Protein AF-A0A561VLW2-F1 (afdb_monomer_lite)

Organism: Actinoplanes teichomyceticus (NCBI:txid1867)

Radius of gyration: 19.96 Å; chains: 1; bounding box: 35×53×80 Å

pLDDT: mean 72.83, std 23.29, range [29.58, 98.12]

Sequence (155 aa):
MCLGNMGRMSDIEPIEMRYAGCRFRSRLEARWAVFFDHFNIRWEYEPQGFTFSTGTRYLPDFWLPAQEVWVEVKGQLSLEGLATVCRAGVELPGTEEGILPRILLLGPVPPPGGAHVHGAFGGFAGHALWRMAFFTSAARRKLMSFGGGIPWDPS

Secondary structure (DSSP, 8-state):
-----------------EETTEE-SSHHHHHHHHHHHHTT---EES---EE-TTS-EE--SEEETTTTEEEEE-SS--HHHHHHHHHHHHHS---SSTTS-SEEEE-SPPPTTS--EEEEE--STT-----PEE---SSS------PPPPP----

Foldseek 3Di:
DDDDDPDDPPDPDPPQLDDPNDGAPDVQLSVVVVVCVVVVQDKDAQPDWDQAPVRDIDTFGMARVVLQATEHEDQDADPVNVVVVQSCQEGPDGDPDQPGFRYWYHHHDDDAQDWDWTFTFHGDPSDTDTDTDTDHHDDDDDDDDPDDDDDDDPD

Structure (mmCIF, N/CA/C/O backbone):
data_AF-A0A561VLW2-F1
#
_entry.id   AF-A0A561VLW2-F1
#
loop_
_atom_site.group_PDB
_atom_site.id
_atom_site.type_symbol
_atom_site.label_atom_id
_atom_site.label_alt_id
_atom_site.label_comp_id
_atom_site.label_asym_id
_atom_site.label_entity_id
_atom_site.label_seq_id
_atom_site.pdbx_PDB_ins_code
_atom_site.Cartn_x
_atom_site.Cartn_y
_atom_site.Cartn_z
_atom_site.occupancy
_atom_site.B_iso_or_equiv
_atom_site.auth_seq_id
_atom_site.auth_comp_id
_atom_site.auth_asym_id
_atom_site.auth_atom_id
_atom_site.pdbx_PDB_model_num
ATOM 1 N N . MET A 1 1 ? 15.720 34.343 -48.616 1.00 40.16 1 MET A N 1
ATOM 2 C CA . MET A 1 1 ? 16.252 33.152 -47.922 1.00 40.16 1 MET A CA 1
ATOM 3 C C . MET A 1 1 ? 16.180 33.404 -46.427 1.00 40.16 1 MET A C 1
ATOM 5 O O . MET A 1 1 ? 16.974 34.197 -45.961 1.00 40.16 1 MET A O 1
ATOM 9 N N . CYS A 1 2 ? 15.230 32.779 -45.726 1.00 33.12 2 CYS A N 1
ATOM 10 C CA . CYS A 1 2 ? 15.236 32.563 -44.272 1.00 33.12 2 CYS A CA 1
ATOM 11 C C . CYS A 1 2 ? 14.413 31.287 -44.022 1.00 33.12 2 CYS A C 1
ATOM 13 O O . CYS A 1 2 ? 13.189 31.336 -43.958 1.00 33.12 2 CYS A O 1
ATOM 15 N N . LEU A 1 3 ? 15.085 30.137 -43.980 1.00 39.53 3 LEU A N 1
ATOM 16 C CA . LEU A 1 3 ? 14.555 28.869 -43.470 1.00 39.53 3 LEU A CA 1
ATOM 17 C C . LEU A 1 3 ? 15.162 28.669 -42.082 1.00 39.53 3 LEU A C 1
ATOM 19 O O . LEU A 1 3 ? 16.371 28.832 -41.934 1.00 39.53 3 LEU A O 1
ATOM 23 N N . GLY A 1 4 ? 14.353 28.318 -41.081 1.00 36.72 4 GLY A N 1
ATOM 24 C CA . GLY A 1 4 ? 14.889 28.121 -39.733 1.00 36.72 4 GLY A CA 1
ATOM 25 C C . GLY A 1 4 ? 13.899 27.720 -38.647 1.00 36.72 4 GLY A C 1
ATOM 26 O O . GLY A 1 4 ? 13.971 28.261 -37.559 1.00 36.72 4 GLY A O 1
ATOM 27 N N . ASN A 1 5 ? 12.985 26.802 -38.963 1.00 43.03 5 ASN A N 1
ATOM 28 C CA . ASN A 1 5 ? 12.445 25.775 -38.064 1.00 43.03 5 ASN A CA 1
ATOM 29 C C . ASN A 1 5 ? 12.159 26.170 -36.593 1.00 43.03 5 ASN A C 1
ATOM 31 O O . ASN A 1 5 ? 12.968 25.928 -35.697 1.00 43.03 5 ASN A O 1
ATOM 35 N N . MET A 1 6 ? 10.944 26.660 -36.330 1.00 47.00 6 MET A N 1
ATOM 36 C CA . MET A 1 6 ? 10.348 26.639 -34.992 1.00 47.00 6 MET A CA 1
ATOM 37 C C . MET A 1 6 ? 9.963 25.182 -34.686 1.00 47.00 6 MET A C 1
ATOM 39 O O . MET A 1 6 ? 8.858 24.733 -34.994 1.00 47.00 6 MET A O 1
ATOM 43 N N . GLY A 1 7 ? 10.927 24.403 -34.192 1.00 41.22 7 GLY A N 1
ATOM 44 C CA . GLY A 1 7 ? 10.715 23.011 -33.812 1.00 41.22 7 GLY A CA 1
ATOM 45 C C . GLY A 1 7 ? 9.563 22.907 -32.816 1.00 41.22 7 GLY A C 1
ATOM 46 O O . GLY A 1 7 ? 9.594 23.545 -31.766 1.00 41.22 7 GLY A O 1
ATOM 47 N N . ARG A 1 8 ? 8.542 22.123 -33.187 1.00 48.44 8 ARG A N 1
ATOM 48 C CA . ARG A 1 8 ? 7.411 21.719 -32.342 1.00 48.44 8 ARG A CA 1
ATOM 49 C C . ARG A 1 8 ? 7.894 21.443 -30.916 1.00 48.44 8 ARG A C 1
ATOM 51 O O . ARG A 1 8 ? 8.649 20.497 -30.703 1.00 48.44 8 ARG A O 1
ATOM 58 N N . MET A 1 9 ? 7.384 22.206 -29.951 1.00 43.06 9 MET A N 1
ATOM 59 C CA . MET A 1 9 ? 7.137 21.671 -28.614 1.00 43.06 9 MET A CA 1
ATOM 60 C C . MET A 1 9 ? 6.262 20.440 -28.824 1.00 43.06 9 MET A C 1
ATOM 62 O O . MET A 1 9 ? 5.092 20.557 -29.170 1.00 43.06 9 MET A O 1
ATOM 66 N N . SER A 1 10 ? 6.872 19.261 -28.762 1.00 44.75 10 SER A N 1
ATOM 67 C CA . SER A 1 10 ? 6.144 18.006 -28.728 1.00 44.75 10 SER A CA 1
ATOM 68 C C . SER A 1 10 ? 5.291 18.045 -27.472 1.00 44.75 10 SER A C 1
ATOM 70 O O . SER A 1 10 ? 5.831 17.960 -26.365 1.00 44.75 10 SER A O 1
ATOM 72 N N . ASP A 1 11 ? 3.988 18.234 -27.664 1.00 44.62 11 ASP A N 1
ATOM 73 C CA . ASP A 1 11 ? 2.975 17.975 -26.657 1.00 44.62 11 ASP A CA 1
ATOM 74 C C . ASP A 1 11 ? 3.328 16.641 -25.997 1.00 44.62 11 ASP A C 1
ATOM 76 O O . ASP A 1 11 ? 3.405 15.599 -26.655 1.00 44.62 11 ASP A O 1
ATOM 80 N N . ILE A 1 12 ? 3.663 16.689 -24.706 1.00 46.59 12 ILE A N 1
ATOM 81 C CA . ILE A 1 12 ? 3.852 15.486 -23.906 1.00 46.59 12 ILE A CA 1
ATOM 82 C C . ILE A 1 12 ? 2.453 14.904 -23.764 1.00 46.59 12 ILE A C 1
ATOM 84 O O . ILE A 1 12 ? 1.725 15.233 -22.829 1.00 46.59 12 ILE A O 1
ATOM 88 N N . GLU A 1 13 ? 2.067 14.078 -24.733 1.00 37.84 13 GLU A N 1
ATOM 89 C CA . GLU A 1 13 ? 0.898 13.219 -24.639 1.00 37.84 13 GLU A CA 1
ATOM 90 C C . GLU A 1 13 ? 0.988 12.500 -23.283 1.00 37.84 13 GLU A C 1
ATOM 92 O O . GLU A 1 13 ? 1.999 11.834 -23.000 1.00 37.84 13 GLU A O 1
ATOM 97 N N . PRO A 1 14 ? 0.002 12.672 -22.384 1.00 41.50 14 PRO A N 1
ATOM 98 C CA . PRO A 1 14 ? -0.035 11.926 -21.144 1.00 41.50 14 PRO A CA 1
ATOM 99 C C . PRO A 1 14 ? -0.031 10.445 -21.509 1.00 41.50 14 PRO A C 1
ATOM 101 O O . PRO A 1 14 ? -1.018 9.940 -22.031 1.00 41.50 14 PRO A O 1
ATOM 104 N N . ILE A 1 15 ? 1.098 9.764 -21.283 1.00 57.81 15 ILE A N 1
ATOM 105 C CA . ILE A 1 15 ? 1.203 8.318 -21.508 1.00 57.81 15 ILE A CA 1
ATOM 106 C C . ILE A 1 15 ? 0.018 7.676 -20.789 1.00 57.81 15 ILE A C 1
ATOM 108 O O . ILE A 1 15 ? -0.057 7.759 -19.560 1.00 57.81 15 ILE A O 1
ATOM 112 N N . GLU A 1 16 ? -0.913 7.087 -21.541 1.00 54.34 16 GLU A N 1
ATOM 113 C CA . GLU A 1 16 ? -2.035 6.366 -20.956 1.00 54.34 16 GLU A CA 1
ATOM 114 C C . GLU A 1 16 ? -1.482 5.289 -20.013 1.00 54.34 16 GLU A C 1
ATOM 116 O O . GLU A 1 16 ? -0.747 4.391 -20.421 1.00 54.34 16 GLU A O 1
ATOM 121 N N . MET A 1 17 ? -1.818 5.382 -18.725 1.00 77.00 17 MET A N 1
ATOM 122 C CA . MET A 1 17 ? -1.338 4.457 -17.693 1.00 77.00 17 MET A CA 1
ATOM 123 C C . MET A 1 17 ? -2.270 3.248 -17.613 1.00 77.00 17 MET A C 1
ATOM 125 O O . MET A 1 17 ? -2.899 3.006 -16.586 1.00 77.00 17 MET A O 1
ATOM 129 N N . ARG A 1 18 ? -2.428 2.535 -18.733 1.00 90.06 18 ARG A N 1
ATOM 130 C CA . ARG A 1 18 ? -3.271 1.338 -18.823 1.00 90.06 18 ARG A CA 1
ATOM 131 C C . ARG A 1 18 ? -2.424 0.075 -18.731 1.00 90.06 18 ARG A C 1
ATOM 133 O O . ARG A 1 18 ? -1.453 -0.066 -19.467 1.00 90.06 18 ARG A O 1
ATOM 140 N N . TYR A 1 19 ? -2.809 -0.853 -17.862 1.00 93.44 19 TYR A N 1
ATOM 141 C CA . TYR A 1 19 ? -2.209 -2.188 -17.780 1.00 93.44 19 TYR A CA 1
ATOM 142 C C . TYR A 1 19 ? -3.210 -3.178 -17.175 1.00 93.44 19 TYR A C 1
ATOM 144 O O . TYR A 1 19 ? -3.984 -2.798 -16.303 1.00 93.44 19 TYR A O 1
ATOM 152 N N . ALA A 1 20 ? -3.241 -4.416 -17.682 1.00 91.69 20 ALA A N 1
ATOM 153 C CA . ALA A 1 20 ? -4.174 -5.470 -17.255 1.00 91.69 20 ALA A CA 1
ATOM 154 C C . ALA A 1 20 ? -5.660 -5.029 -17.186 1.00 91.69 20 ALA A C 1
ATOM 156 O O . ALA A 1 20 ? -6.420 -5.466 -16.332 1.00 91.69 20 ALA A O 1
ATOM 157 N N . GLY A 1 21 ? -6.082 -4.132 -18.087 1.00 92.88 21 GLY A N 1
ATOM 158 C CA . GLY A 1 21 ? -7.444 -3.580 -18.109 1.00 92.88 21 GLY A CA 1
ATOM 159 C C . GLY A 1 21 ? -7.712 -2.454 -17.099 1.00 92.88 21 GLY A C 1
ATOM 160 O O . GLY A 1 21 ? -8.744 -1.794 -17.196 1.00 92.88 21 GLY A O 1
ATOM 161 N N . CYS A 1 22 ? -6.779 -2.163 -16.191 1.00 94.25 22 CYS A N 1
ATOM 162 C CA . CYS A 1 22 ? -6.867 -1.068 -15.226 1.00 94.25 22 CYS A CA 1
ATOM 163 C C . CYS A 1 22 ? -6.322 0.242 -15.810 1.00 94.25 22 CYS A C 1
ATOM 165 O O . CYS A 1 22 ? -5.406 0.237 -16.636 1.00 94.25 22 CYS A O 1
ATOM 167 N N . ARG A 1 23 ? -6.861 1.379 -15.352 1.00 95.25 23 ARG A N 1
ATOM 168 C CA . ARG A 1 23 ? -6.318 2.725 -15.594 1.00 95.25 23 ARG A CA 1
ATOM 169 C C . ARG A 1 23 ? -5.745 3.252 -14.281 1.00 95.25 23 ARG A C 1
ATOM 171 O O . ARG A 1 23 ? -6.512 3.607 -13.395 1.00 95.25 23 ARG A O 1
ATOM 178 N N . PHE A 1 24 ? -4.423 3.318 -14.189 1.00 94.81 24 PHE A N 1
ATOM 179 C CA . PHE A 1 24 ? -3.713 3.728 -12.979 1.00 94.81 24 PHE A CA 1
ATOM 180 C C . PHE A 1 24 ? -3.683 5.250 -12.809 1.00 94.81 24 PHE A C 1
ATOM 182 O O . PHE A 1 24 ? -3.712 5.993 -13.796 1.00 94.81 24 PHE A O 1
ATOM 189 N N . ARG A 1 25 ? -3.585 5.717 -11.559 1.00 93.19 25 ARG A N 1
ATOM 190 C CA . ARG A 1 25 ? -3.465 7.141 -11.205 1.00 93.19 25 ARG A CA 1
ATOM 191 C C . ARG A 1 25 ? -2.033 7.640 -11.322 1.00 93.19 25 ARG A C 1
ATOM 193 O O . ARG A 1 25 ? -1.816 8.836 -11.520 1.00 93.19 25 ARG A O 1
ATOM 200 N N . SER A 1 26 ? -1.057 6.735 -11.269 1.00 92.50 26 SER A N 1
ATOM 201 C CA . SER A 1 26 ? 0.350 7.067 -11.464 1.00 92.50 26 SER A CA 1
ATOM 202 C C . SER A 1 26 ? 1.136 5.996 -12.224 1.00 92.50 26 SER A C 1
ATOM 204 O O . SER A 1 26 ? 0.812 4.808 -12.238 1.00 92.50 26 SER A O 1
ATOM 206 N N . ARG A 1 27 ? 2.250 6.419 -12.843 1.00 91.69 27 ARG A N 1
ATOM 207 C CA . ARG A 1 27 ? 3.186 5.502 -13.516 1.00 91.69 27 ARG A CA 1
ATOM 208 C C . ARG A 1 27 ? 3.822 4.539 -12.519 1.00 91.69 27 ARG A C 1
ATOM 210 O O . ARG A 1 27 ? 4.220 3.444 -12.899 1.00 91.69 27 ARG A O 1
ATOM 217 N N . LEU A 1 28 ? 3.969 4.964 -11.263 1.00 93.00 28 LEU A N 1
ATOM 218 C CA . LEU A 1 28 ? 4.573 4.143 -10.227 1.00 93.00 28 LEU A CA 1
ATOM 219 C C . LEU A 1 28 ? 3.643 2.992 -9.825 1.00 93.00 28 LEU A C 1
ATOM 221 O O . LEU A 1 28 ? 4.118 1.864 -9.755 1.00 93.00 28 LEU A O 1
ATOM 225 N N . GLU A 1 29 ? 2.340 3.244 -9.664 1.00 95.50 29 GLU A N 1
ATOM 226 C CA . GLU A 1 2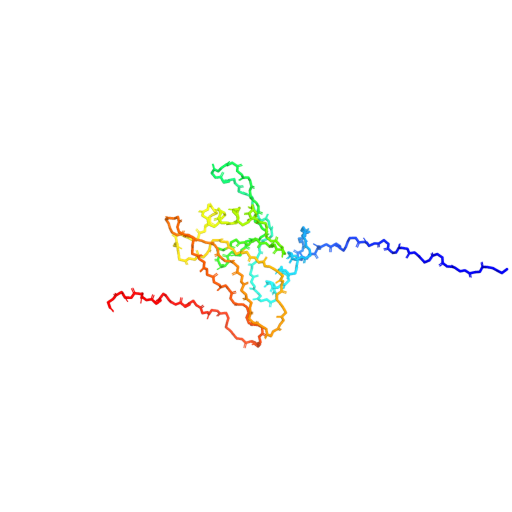9 ? 1.337 2.184 -9.468 1.00 95.50 29 GLU A CA 1
ATOM 227 C C . GLU A 1 29 ? 1.346 1.188 -10.632 1.00 95.50 29 GLU A C 1
ATOM 229 O O . GLU A 1 29 ? 1.481 -0.013 -10.412 1.00 95.50 29 GLU A O 1
ATOM 234 N N . ALA A 1 30 ? 1.310 1.676 -11.878 1.00 94.62 30 ALA A N 1
ATOM 235 C CA . ALA A 1 30 ? 1.349 0.804 -13.054 1.00 94.62 30 ALA A CA 1
ATOM 236 C C . ALA A 1 30 ? 2.609 -0.086 -13.080 1.00 94.62 30 ALA A C 1
ATOM 238 O O . ALA A 1 30 ? 2.543 -1.264 -13.425 1.00 94.62 30 ALA A O 1
ATOM 239 N N . ARG A 1 31 ? 3.771 0.447 -12.674 1.00 93.38 31 ARG A N 1
ATOM 240 C CA . ARG A 1 31 ? 5.009 -0.343 -12.567 1.00 93.38 31 ARG A CA 1
ATOM 241 C C . ARG A 1 31 ? 4.946 -1.395 -11.459 1.00 93.38 31 ARG A C 1
ATOM 243 O O . ARG A 1 31 ? 5.542 -2.455 -11.630 1.00 93.38 31 ARG A O 1
ATOM 250 N N . TRP A 1 32 ? 4.254 -1.124 -10.355 1.00 94.94 32 TRP A N 1
ATOM 251 C CA . TRP A 1 32 ? 4.031 -2.118 -9.304 1.00 94.94 32 TRP A CA 1
ATOM 252 C C . TRP A 1 32 ? 3.089 -3.232 -9.758 1.00 94.94 32 TRP A C 1
ATOM 254 O O . TRP A 1 32 ? 3.399 -4.392 -9.513 1.00 94.94 32 TRP A O 1
ATOM 264 N N . ALA A 1 33 ? 2.032 -2.919 -10.511 1.00 94.94 33 ALA A N 1
ATOM 265 C CA . ALA A 1 33 ? 1.179 -3.936 -11.129 1.00 94.94 33 ALA A CA 1
ATOM 266 C C . ALA A 1 33 ? 1.985 -4.880 -12.045 1.00 94.94 33 ALA A C 1
ATOM 268 O O . ALA A 1 33 ? 1.920 -6.099 -11.902 1.00 94.94 33 ALA A O 1
ATOM 269 N N . VAL A 1 34 ? 2.842 -4.318 -12.910 1.00 92.94 34 VAL A N 1
ATOM 270 C CA . VAL A 1 34 ? 3.767 -5.100 -13.755 1.00 92.94 34 VAL A CA 1
ATOM 271 C C . VAL A 1 34 ? 4.729 -5.945 -12.913 1.00 92.94 34 VAL A C 1
ATOM 273 O O . VAL A 1 34 ? 5.034 -7.083 -13.268 1.00 92.94 34 VAL A O 1
ATOM 276 N N . PHE A 1 35 ? 5.229 -5.400 -11.801 1.00 90.31 35 PHE A N 1
ATOM 277 C CA . PHE A 1 35 ? 6.103 -6.131 -10.886 1.00 90.31 35 PHE A CA 1
ATOM 278 C C . PHE A 1 35 ? 5.377 -7.324 -10.252 1.00 90.31 35 PHE A C 1
ATOM 280 O O . PHE A 1 35 ? 5.919 -8.429 -10.248 1.00 90.31 35 PHE A O 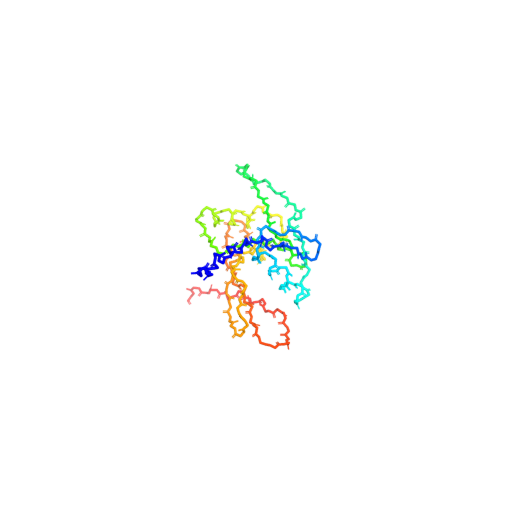1
ATOM 287 N N . PHE A 1 36 ? 4.155 -7.131 -9.752 1.00 91.50 36 PHE A N 1
ATOM 288 C CA . PHE A 1 36 ? 3.358 -8.208 -9.170 1.00 91.50 36 PHE A CA 1
ATOM 289 C C . PHE A 1 36 ? 3.096 -9.323 -10.185 1.00 91.50 36 PHE A C 1
ATOM 291 O O . PHE A 1 36 ? 3.376 -10.485 -9.881 1.00 91.50 36 PHE A O 1
ATOM 298 N N . ASP A 1 37 ? 2.693 -8.978 -11.411 1.00 91.56 37 ASP A N 1
ATOM 299 C CA . ASP A 1 37 ? 2.478 -9.951 -12.488 1.00 91.56 37 ASP A CA 1
ATOM 300 C C . ASP A 1 37 ? 3.759 -10.712 -12.849 1.00 91.56 37 ASP A C 1
ATOM 302 O O . ASP A 1 37 ? 3.737 -11.937 -12.984 1.00 91.56 37 ASP A O 1
ATOM 306 N N . HIS A 1 38 ? 4.906 -10.029 -12.923 1.00 86.62 38 HIS A N 1
ATOM 307 C CA . HIS A 1 38 ? 6.193 -10.677 -13.195 1.00 86.62 38 HIS A CA 1
ATOM 308 C C . HIS A 1 38 ? 6.544 -11.762 -12.162 1.00 86.62 38 HIS A C 1
ATOM 310 O O . HIS A 1 38 ? 7.141 -12.785 -12.507 1.00 86.62 38 HIS A O 1
ATOM 316 N N . PHE A 1 39 ? 6.156 -11.558 -10.901 1.00 85.00 39 PHE A N 1
ATOM 317 C CA . PHE A 1 39 ? 6.370 -12.509 -9.809 1.00 85.00 39 PHE A CA 1
ATOM 318 C C . PHE A 1 39 ? 5.163 -13.418 -9.526 1.00 85.00 39 PHE A C 1
ATOM 320 O O . PHE A 1 39 ? 5.203 -14.184 -8.563 1.00 85.00 39 PHE A O 1
ATOM 327 N N . ASN A 1 40 ? 4.127 -13.399 -10.374 1.00 87.62 40 ASN A N 1
ATOM 328 C CA . ASN A 1 40 ? 2.874 -14.145 -10.193 1.00 87.62 40 ASN A CA 1
ATOM 329 C C . ASN A 1 40 ? 2.188 -13.871 -8.841 1.00 87.62 40 ASN A C 1
ATOM 331 O O . ASN A 1 40 ? 1.591 -14.762 -8.231 1.00 87.62 40 ASN A O 1
ATOM 335 N N . ILE A 1 41 ? 2.289 -12.639 -8.349 1.00 89.50 41 ILE A N 1
ATOM 336 C CA . ILE A 1 41 ? 1.560 -12.176 -7.172 1.00 89.50 41 ILE A CA 1
ATOM 337 C C . ILE A 1 41 ? 0.190 -11.711 -7.658 1.00 89.50 41 ILE A C 1
ATOM 339 O O . ILE A 1 41 ? 0.108 -10.818 -8.491 1.00 89.50 41 ILE A O 1
ATOM 343 N N . ARG A 1 42 ? -0.889 -12.314 -7.148 1.00 93.56 42 ARG A N 1
ATOM 344 C CA . ARG A 1 42 ? -2.254 -11.861 -7.452 1.00 93.56 42 ARG A CA 1
ATOM 345 C C . ARG A 1 42 ? -2.498 -10.498 -6.808 1.00 93.56 42 ARG A C 1
ATOM 347 O O . ARG A 1 42 ? -2.159 -10.322 -5.640 1.00 93.56 42 ARG A O 1
ATOM 354 N N . TRP A 1 43 ? -3.104 -9.580 -7.555 1.00 97.12 43 TRP A N 1
ATOM 355 C CA . TRP A 1 43 ? -3.421 -8.230 -7.099 1.00 97.12 43 TRP A CA 1
ATOM 356 C C . TRP A 1 43 ? -4.767 -7.752 -7.651 1.00 97.12 43 TRP A C 1
ATOM 358 O O . TRP A 1 43 ? -5.206 -8.186 -8.715 1.00 97.12 43 TRP A O 1
ATOM 368 N N . GLU A 1 44 ? -5.395 -6.830 -6.928 1.00 98.12 44 GLU A N 1
ATOM 369 C CA . GLU A 1 44 ? -6.575 -6.073 -7.353 1.00 98.12 44 GLU A CA 1
ATOM 370 C C . GLU A 1 44 ? -6.284 -4.579 -7.179 1.00 98.12 44 GLU A C 1
ATOM 372 O O . GLU A 1 44 ? -5.713 -4.188 -6.161 1.00 98.12 44 GLU A O 1
ATOM 377 N N . TYR A 1 45 ? -6.640 -3.747 -8.163 1.00 98.00 45 TYR A N 1
ATOM 378 C CA . TYR A 1 45 ? -6.408 -2.297 -8.128 1.00 98.00 45 TYR A CA 1
ATOM 379 C C . TYR A 1 45 ? -7.650 -1.554 -7.630 1.00 98.00 45 TYR A C 1
ATOM 381 O O . TYR A 1 45 ? -8.730 -1.751 -8.184 1.00 98.00 45 TYR A O 1
ATOM 389 N N . GLU A 1 46 ? -7.482 -0.713 -6.605 1.00 96.88 46 GLU A N 1
ATOM 390 C CA . GLU A 1 46 ? -8.544 0.074 -5.954 1.00 96.88 46 GLU A CA 1
ATOM 391 C C . GLU A 1 46 ? -9.858 -0.706 -5.704 1.00 96.88 46 GLU A C 1
ATOM 393 O O . GLU A 1 46 ? -10.937 -0.218 -6.054 1.00 96.88 46 GLU A O 1
ATOM 398 N N . PRO A 1 47 ? -9.827 -1.918 -5.113 1.00 95.75 47 PRO A N 1
ATOM 399 C CA . PRO A 1 47 ? -11.008 -2.785 -5.092 1.00 95.75 47 PRO A CA 1
ATOM 400 C C . PRO A 1 47 ? -12.151 -2.224 -4.237 1.00 95.75 47 PRO A C 1
ATOM 402 O O . PRO A 1 47 ? -13.319 -2.451 -4.548 1.00 95.75 47 PRO A O 1
ATOM 405 N N . GLN A 1 48 ? -11.838 -1.487 -3.163 1.00 96.00 48 GLN A N 1
ATOM 406 C CA . GLN A 1 48 ? -12.834 -0.817 -2.328 1.00 96.00 48 GLN A CA 1
ATOM 407 C C . GLN A 1 48 ? -12.232 0.293 -1.461 1.00 96.00 48 GLN A C 1
ATOM 409 O O . GLN A 1 48 ? -11.069 0.233 -1.062 1.00 96.00 48 GLN A O 1
ATOM 414 N N . GLY A 1 49 ? -13.062 1.284 -1.129 1.00 95.88 49 GLY A N 1
ATOM 415 C CA . GLY A 1 49 ? -12.734 2.349 -0.184 1.00 95.88 49 GLY A CA 1
ATOM 416 C C . GLY A 1 49 ? -13.278 2.083 1.219 1.00 95.88 49 GLY A C 1
ATOM 417 O O . GLY A 1 49 ? -14.282 1.399 1.403 1.00 95.88 49 GLY A O 1
ATOM 418 N N . PHE A 1 50 ? -12.638 2.694 2.207 1.00 95.94 50 PHE A N 1
ATOM 419 C CA . PHE A 1 50 ? -12.940 2.580 3.627 1.00 95.94 50 PHE A CA 1
ATOM 420 C C . PHE A 1 50 ? -13.194 3.953 4.241 1.00 95.94 50 PHE A C 1
ATOM 422 O O . PHE A 1 50 ? -12.752 4.983 3.729 1.00 95.94 50 PHE A O 1
ATOM 429 N N . THR A 1 51 ? -13.900 3.967 5.367 1.00 96.38 51 THR A N 1
ATOM 430 C CA . THR A 1 51 ? -14.023 5.148 6.225 1.00 96.38 51 THR A CA 1
ATOM 431 C C . THR A 1 51 ? -13.462 4.788 7.588 1.00 96.38 51 THR A C 1
ATOM 433 O O . THR A 1 51 ? -13.954 3.862 8.227 1.00 96.38 51 THR A O 1
ATOM 436 N N . PHE A 1 52 ? -12.419 5.495 8.008 1.00 92.88 52 PHE A N 1
ATOM 437 C CA . PHE A 1 52 ? -11.812 5.311 9.320 1.00 92.88 52 PHE A CA 1
ATOM 438 C C . PHE A 1 52 ? -12.690 5.883 10.436 1.00 92.88 52 PHE A C 1
ATOM 440 O O . PHE A 1 52 ? -13.577 6.704 10.199 1.00 92.88 52 PHE A O 1
ATOM 447 N N . SER A 1 53 ? -12.384 5.504 11.673 1.00 91.12 53 SER A N 1
ATOM 448 C CA . SER A 1 53 ? -12.999 5.976 12.918 1.00 91.12 53 SER A CA 1
ATOM 449 C C . SER A 1 53 ? -13.008 7.502 13.065 1.00 91.12 53 SER A C 1
ATOM 451 O O . SER A 1 53 ? -13.898 8.060 13.701 1.00 91.12 53 SER A O 1
ATOM 453 N N . THR A 1 54 ? -12.060 8.200 12.432 1.00 90.50 54 THR A N 1
ATOM 454 C CA . THR A 1 54 ? -12.004 9.671 12.372 1.00 90.50 54 THR A CA 1
ATOM 455 C C . THR A 1 54 ? -12.938 10.295 11.335 1.00 90.50 54 THR A C 1
ATOM 457 O O . THR A 1 54 ? -12.958 11.514 11.197 1.00 90.50 54 THR A O 1
ATOM 460 N N . GLY A 1 55 ? -13.667 9.492 10.559 1.00 92.94 55 GLY A N 1
ATOM 461 C CA . GLY A 1 55 ? -14.463 9.939 9.412 1.00 92.94 55 GLY A CA 1
ATOM 462 C C . GLY A 1 55 ? -13.646 10.164 8.133 1.00 92.94 55 GLY A C 1
ATOM 463 O O . GLY A 1 55 ? -14.208 10.499 7.091 1.00 92.94 55 GLY A O 1
ATOM 464 N N . THR A 1 56 ? -12.325 9.963 8.180 1.00 92.50 56 THR A N 1
ATOM 465 C CA . THR A 1 56 ? -11.444 10.074 7.012 1.00 92.50 56 THR A CA 1
ATOM 466 C C . THR A 1 56 ? -11.734 8.939 6.032 1.00 92.50 56 THR A C 1
ATOM 468 O O . THR A 1 56 ? -11.702 7.768 6.410 1.00 92.50 56 THR A O 1
ATOM 471 N N . ARG A 1 57 ? -11.990 9.275 4.764 1.00 95.56 57 ARG A N 1
ATOM 472 C CA . ARG A 1 57 ? -12.105 8.283 3.688 1.00 95.56 57 ARG A CA 1
ATOM 473 C C . ARG A 1 57 ? -10.724 7.890 3.186 1.00 95.56 57 ARG A C 1
ATOM 475 O O . ARG A 1 57 ? -9.872 8.754 2.997 1.00 95.56 57 ARG A O 1
ATOM 482 N N . TYR A 1 58 ? -10.535 6.605 2.931 1.00 95.50 58 TYR A N 1
ATOM 483 C CA . TYR A 1 58 ? -9.267 6.042 2.493 1.00 95.50 58 TYR A CA 1
ATOM 484 C C . TYR A 1 58 ? -9.497 4.983 1.414 1.00 95.50 58 TYR A C 1
ATOM 486 O O . TYR A 1 58 ? -10.393 4.156 1.544 1.00 95.50 58 TYR A O 1
ATOM 494 N N . LEU A 1 59 ? -8.707 5.017 0.345 1.00 97.00 59 LEU A N 1
ATOM 495 C CA . LEU A 1 59 ? -8.762 4.055 -0.753 1.00 97.00 59 LEU A CA 1
ATOM 496 C C . LEU A 1 59 ? -7.332 3.564 -1.003 1.00 97.00 59 LEU A C 1
ATOM 498 O O . LEU A 1 59 ? -6.540 4.356 -1.510 1.00 97.00 59 LEU A O 1
ATOM 502 N N . PRO A 1 60 ? -6.993 2.324 -0.614 1.00 96.44 60 PRO A N 1
ATOM 503 C CA . PRO A 1 60 ? -5.682 1.756 -0.906 1.00 96.44 60 PRO A CA 1
ATOM 504 C C . PRO A 1 60 ? -5.514 1.517 -2.410 1.00 96.44 60 PRO A C 1
ATOM 506 O O 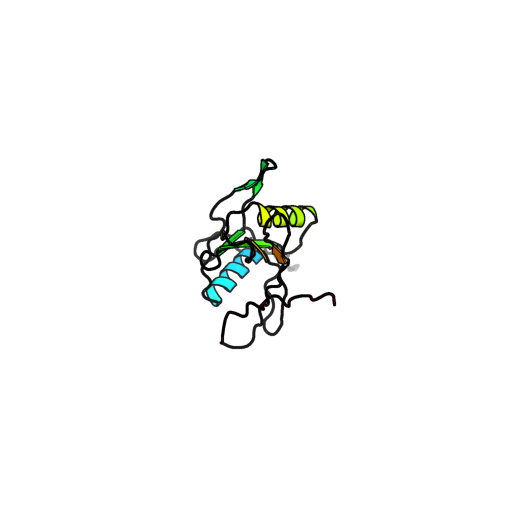. PRO A 1 60 ? -6.481 1.189 -3.104 1.00 96.44 60 PRO A O 1
ATOM 509 N N . ASP A 1 61 ? -4.276 1.626 -2.893 1.00 97.69 61 ASP A N 1
ATOM 510 C CA . ASP A 1 61 ? -3.956 1.447 -4.312 1.00 97.69 61 ASP A CA 1
ATOM 511 C C . ASP A 1 61 ? -4.133 -0.016 -4.749 1.00 97.69 61 ASP A C 1
ATOM 513 O O . ASP A 1 61 ? -4.696 -0.277 -5.813 1.00 97.69 61 ASP A O 1
ATOM 517 N N . PHE A 1 62 ? -3.694 -0.985 -3.931 1.00 97.50 62 PHE A N 1
ATOM 518 C CA . PHE A 1 62 ? -3.863 -2.412 -4.236 1.00 97.50 62 PHE A CA 1
ATOM 519 C C . PHE A 1 62 ? -4.303 -3.264 -3.045 1.00 97.50 62 PHE A C 1
ATOM 521 O O . PHE A 1 62 ? -4.038 -2.952 -1.882 1.00 97.50 62 PHE A O 1
ATOM 528 N N . TRP A 1 63 ? -4.896 -4.410 -3.373 1.00 96.25 63 TRP A N 1
ATOM 529 C CA . TRP A 1 63 ? -5.097 -5.550 -2.485 1.00 96.25 63 TRP A CA 1
ATOM 530 C C . TRP A 1 63 ? -4.345 -6.770 -3.010 1.00 96.25 63 TRP A C 1
ATOM 532 O O . TRP A 1 63 ? -4.437 -7.081 -4.197 1.00 96.25 63 TRP A O 1
ATOM 542 N N . LEU A 1 64 ? -3.614 -7.469 -2.137 1.00 93.50 64 LEU A N 1
ATOM 543 C CA . LEU A 1 64 ? -2.917 -8.716 -2.459 1.00 93.50 64 LEU A CA 1
ATOM 544 C C . LEU A 1 64 ? -3.613 -9.888 -1.741 1.00 93.50 64 LEU A C 1
ATOM 546 O O . LEU A 1 64 ? -3.249 -10.213 -0.608 1.00 93.50 64 LEU A O 1
ATOM 550 N N . PRO A 1 65 ? -4.611 -10.546 -2.362 1.00 91.00 65 PRO A N 1
ATOM 551 C CA . PRO A 1 65 ? -5.506 -11.476 -1.669 1.00 91.00 65 PRO A CA 1
ATOM 552 C C . PRO A 1 65 ? -4.814 -12.712 -1.092 1.00 91.00 65 PRO A C 1
ATOM 554 O O . PRO A 1 65 ? -5.256 -13.241 -0.082 1.00 91.00 65 PRO A O 1
ATOM 557 N N . ALA A 1 66 ? -3.729 -13.193 -1.707 1.00 85.31 66 ALA A N 1
ATOM 558 C CA . ALA A 1 66 ? -3.011 -14.368 -1.203 1.00 85.31 66 ALA A CA 1
ATOM 559 C C . ALA A 1 66 ? -2.141 -14.061 0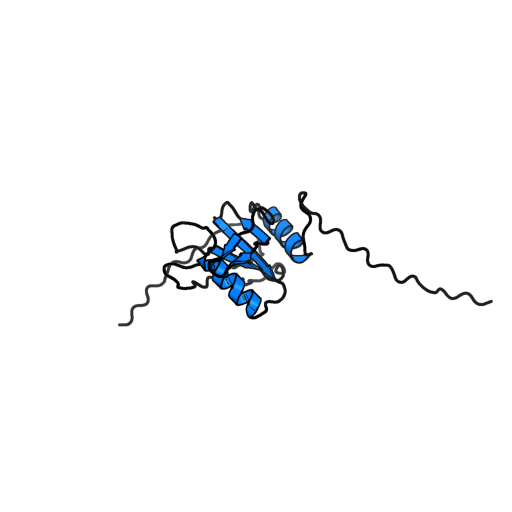.028 1.00 85.31 66 ALA A C 1
ATOM 561 O O . ALA A 1 66 ? -1.746 -14.976 0.744 1.00 85.31 66 ALA A O 1
ATOM 562 N N . GLN A 1 67 ? -1.801 -12.790 0.229 1.00 85.19 67 GLN A N 1
ATOM 563 C CA . GLN A 1 67 ? -1.008 -12.287 1.347 1.00 85.19 67 GLN A CA 1
ATOM 564 C C . GLN A 1 67 ? -1.881 -11.584 2.387 1.00 85.19 67 GLN A C 1
ATOM 566 O O . GLN A 1 67 ? -1.366 -11.193 3.430 1.00 85.19 67 GLN A O 1
ATOM 571 N N . GLU A 1 68 ? -3.164 -11.390 2.070 1.00 87.50 68 GLU A N 1
ATOM 572 C CA . GLU A 1 68 ? -4.140 -10.663 2.874 1.00 87.50 68 GLU A CA 1
ATOM 573 C C . GLU A 1 68 ? -3.622 -9.290 3.331 1.00 87.50 68 GLU A C 1
ATOM 575 O O . GLU A 1 68 ? -3.813 -8.873 4.474 1.00 87.50 68 GLU A O 1
ATOM 580 N N . VAL A 1 69 ? -2.948 -8.582 2.415 1.00 88.62 69 VAL A N 1
ATOM 581 C CA . VAL A 1 69 ? -2.308 -7.294 2.698 1.00 88.62 69 VAL A CA 1
ATOM 582 C C . VAL A 1 69 ? -2.714 -6.221 1.693 1.00 88.62 69 VAL A C 1
ATOM 584 O O . VAL A 1 69 ? -2.759 -6.443 0.479 1.00 88.62 69 VAL A O 1
ATOM 587 N N . TRP A 1 70 ? -2.990 -5.030 2.217 1.00 94.50 70 TRP A N 1
ATOM 588 C CA . TRP A 1 70 ? -3.236 -3.824 1.435 1.00 94.50 70 TRP A CA 1
ATOM 589 C C . TRP A 1 70 ? -1.920 -3.173 1.016 1.00 94.50 70 TRP A C 1
ATOM 591 O O . TRP A 1 70 ? -0.884 -3.359 1.655 1.00 94.50 70 TRP A O 1
ATOM 601 N N . VAL A 1 71 ? -1.940 -2.381 -0.048 1.00 94.94 71 VAL A N 1
ATOM 602 C CA . VAL A 1 71 ? -0.750 -1.689 -0.546 1.00 94.94 71 VAL A CA 1
ATOM 603 C C . VAL A 1 71 ? -1.078 -0.238 -0.851 1.00 94.94 71 VAL A C 1
ATOM 605 O O . VAL A 1 71 ? -2.054 0.058 -1.535 1.00 94.94 71 VAL A O 1
ATOM 608 N N . GLU A 1 72 ? -0.199 0.643 -0.392 1.00 96.44 72 GLU A N 1
ATOM 609 C CA . GLU A 1 72 ? -0.138 2.050 -0.761 1.00 96.44 72 GLU A CA 1
ATOM 610 C C . GLU A 1 72 ? 1.172 2.312 -1.511 1.00 96.44 72 GLU A C 1
ATOM 612 O O . GLU A 1 72 ? 2.252 1.925 -1.060 1.00 96.44 72 GLU A O 1
ATOM 617 N N . VAL A 1 73 ? 1.104 3.006 -2.640 1.00 95.25 73 VAL A N 1
ATOM 618 C CA . VAL A 1 73 ? 2.248 3.380 -3.464 1.00 95.25 73 VAL A CA 1
ATOM 619 C C . VAL A 1 73 ? 2.487 4.884 -3.348 1.00 95.25 73 VAL A C 1
ATOM 621 O O . VAL A 1 73 ? 1.649 5.712 -3.714 1.00 95.25 73 VAL A O 1
ATOM 624 N N . LYS A 1 74 ? 3.670 5.271 -2.856 1.00 91.31 74 LYS A N 1
ATOM 625 C CA . LYS A 1 74 ? 4.073 6.679 -2.723 1.00 91.31 74 LYS A CA 1
ATOM 626 C C . LYS A 1 74 ? 5.538 6.876 -3.087 1.00 91.31 74 LYS A C 1
ATOM 628 O O . LYS A 1 74 ? 6.432 6.317 -2.466 1.00 91.31 74 LYS A O 1
ATOM 633 N N . GLY A 1 75 ? 5.793 7.739 -4.073 1.00 86.25 75 GLY A N 1
ATOM 634 C CA . GLY A 1 75 ? 7.159 8.141 -4.431 1.00 86.25 75 GLY A CA 1
ATOM 635 C C . GLY A 1 75 ? 7.823 9.010 -3.357 1.00 86.25 75 GLY A C 1
ATOM 636 O O . GLY A 1 75 ? 9.007 8.849 -3.078 1.00 86.25 75 GLY A O 1
ATOM 637 N N . GLN A 1 76 ? 7.052 9.906 -2.740 1.00 83.50 76 GLN A N 1
ATOM 638 C CA . GLN A 1 76 ? 7.457 10.731 -1.604 1.00 83.50 76 GLN A CA 1
ATOM 639 C C . GLN A 1 76 ? 6.345 10.701 -0.558 1.00 83.50 76 GLN A C 1
ATOM 641 O O . GLN A 1 76 ? 5.165 10.770 -0.906 1.00 83.50 76 GLN A O 1
ATOM 646 N N . LEU A 1 77 ? 6.724 10.590 0.715 1.00 82.88 77 LEU A N 1
ATOM 647 C CA . LEU A 1 77 ? 5.791 10.481 1.830 1.00 82.88 77 LEU A CA 1
ATOM 648 C C . LEU A 1 77 ? 5.804 11.768 2.660 1.00 82.88 77 LEU A C 1
ATOM 650 O O . LEU A 1 77 ? 6.845 12.152 3.191 1.00 82.88 77 LEU A O 1
ATOM 654 N N . SER A 1 78 ? 4.650 12.425 2.783 1.00 89.12 78 SER A N 1
ATOM 655 C CA . SER A 1 78 ? 4.453 13.514 3.746 1.00 89.12 78 SER A CA 1
ATOM 656 C C . SER A 1 78 ? 4.158 12.954 5.143 1.00 89.12 78 SER A C 1
ATOM 658 O O . SER A 1 78 ? 3.751 11.800 5.280 1.00 89.12 78 SER A O 1
ATOM 660 N N . LEU A 1 79 ? 4.308 13.773 6.190 1.00 84.06 79 LEU A N 1
ATOM 661 C CA . LEU A 1 79 ? 3.928 13.378 7.557 1.00 84.06 79 LEU A CA 1
ATOM 662 C C . LEU A 1 79 ? 2.446 12.981 7.654 1.00 84.06 79 LEU A C 1
ATOM 664 O O . LEU A 1 79 ? 2.108 12.000 8.310 1.00 84.06 79 LEU A O 1
ATOM 668 N N . GLU A 1 80 ? 1.570 13.706 6.958 1.00 88.00 80 GLU A N 1
ATOM 669 C CA . GLU A 1 80 ? 0.140 13.394 6.873 1.00 88.00 80 GLU A CA 1
ATOM 670 C C . GLU A 1 80 ? -0.118 12.066 6.146 1.00 88.00 80 GLU A C 1
ATOM 672 O O . GLU A 1 80 ? -0.916 11.243 6.600 1.00 88.00 80 GLU A O 1
ATOM 677 N N . GLY A 1 81 ? 0.608 11.817 5.051 1.00 88.62 81 GLY A N 1
ATOM 678 C CA . GLY A 1 81 ? 0.548 10.550 4.331 1.00 88.62 81 GLY A CA 1
ATOM 679 C C . GLY A 1 81 ? 0.987 9.380 5.211 1.00 88.62 81 GLY A C 1
ATOM 680 O O . GLY A 1 81 ? 0.299 8.365 5.269 1.00 88.62 81 GLY A O 1
ATOM 681 N N . LEU A 1 82 ? 2.080 9.541 5.965 1.00 88.25 82 LEU A N 1
ATOM 682 C CA . LEU A 1 82 ? 2.540 8.529 6.917 1.00 88.25 82 LEU A CA 1
ATOM 683 C C . LEU A 1 82 ? 1.492 8.261 8.003 1.00 88.25 82 LEU A C 1
ATOM 685 O O . LEU A 1 82 ? 1.185 7.106 8.275 1.00 88.25 82 LEU A O 1
ATOM 689 N N . ALA A 1 83 ? 0.913 9.308 8.596 1.00 88.88 83 ALA A N 1
ATOM 690 C CA . ALA A 1 83 ? -0.128 9.162 9.613 1.00 88.88 83 ALA A CA 1
ATOM 691 C C . ALA A 1 83 ? -1.357 8.408 9.076 1.00 88.88 83 ALA A C 1
ATOM 693 O O . ALA A 1 83 ? -1.915 7.554 9.769 1.00 88.88 83 ALA A O 1
ATOM 694 N N . THR A 1 84 ? -1.741 8.682 7.826 1.00 90.69 84 THR A N 1
ATOM 695 C CA . THR A 1 84 ? -2.837 7.991 7.134 1.00 90.69 84 THR A CA 1
ATOM 696 C C . THR A 1 84 ? -2.532 6.504 6.949 1.00 90.69 84 THR A C 1
ATOM 698 O O . THR A 1 84 ? -3.361 5.664 7.291 1.00 90.69 84 THR A O 1
ATOM 701 N N . VAL A 1 85 ? -1.326 6.163 6.486 1.00 90.19 85 VAL A N 1
ATOM 702 C CA . VAL A 1 85 ? -0.891 4.768 6.298 1.00 90.19 85 VAL A CA 1
ATOM 703 C C . VAL A 1 85 ? -0.779 4.026 7.634 1.00 90.19 85 VAL A C 1
ATOM 705 O O . VAL A 1 85 ? -1.228 2.888 7.745 1.00 90.19 85 VAL A O 1
ATOM 708 N N . CYS A 1 86 ? -0.248 4.662 8.682 1.00 87.88 86 CYS A N 1
ATOM 709 C CA . CYS A 1 86 ? -0.209 4.075 10.023 1.00 87.88 86 CYS A CA 1
ATOM 710 C C . CYS A 1 86 ? -1.616 3.737 10.530 1.00 87.88 86 CYS A C 1
ATOM 712 O O . CYS A 1 86 ? -1.830 2.652 11.067 1.00 87.88 86 CYS A O 1
ATOM 714 N N . ARG A 1 87 ? -2.583 4.644 10.332 1.00 89.56 87 ARG A N 1
ATOM 715 C CA . ARG A 1 87 ? -3.988 4.402 10.679 1.00 89.56 87 ARG A CA 1
ATOM 716 C C . ARG A 1 87 ? -4.577 3.259 9.862 1.00 89.56 87 ARG A C 1
ATOM 718 O O . ARG A 1 87 ? -5.224 2.384 10.431 1.00 89.56 87 ARG A O 1
ATOM 725 N N . ALA A 1 88 ? -4.300 3.226 8.561 1.00 90.50 88 ALA A N 1
ATOM 726 C CA . ALA A 1 88 ? -4.697 2.125 7.693 1.00 90.50 88 ALA A CA 1
ATOM 727 C C . ALA A 1 88 ? -4.175 0.776 8.225 1.00 90.50 88 ALA A C 1
ATOM 729 O O . ALA A 1 88 ? -4.926 -0.191 8.291 1.00 90.50 88 ALA A O 1
ATOM 730 N N . GLY A 1 89 ? -2.937 0.737 8.728 1.00 87.88 89 GLY A N 1
ATOM 731 C CA . GLY A 1 89 ? -2.355 -0.442 9.376 1.00 87.88 89 GLY A CA 1
ATOM 732 C C . GLY A 1 89 ? -3.089 -0.935 10.633 1.00 87.88 89 GLY A C 1
ATOM 733 O O . GLY A 1 89 ? -2.891 -2.080 11.035 1.00 87.88 89 GLY A O 1
ATOM 734 N N . VAL A 1 90 ? -3.942 -0.109 11.245 1.00 85.38 90 VAL A N 1
ATOM 735 C CA . VAL A 1 90 ? -4.749 -0.450 12.431 1.00 85.38 90 VAL A CA 1
ATOM 736 C C . VAL A 1 90 ? -6.209 -0.728 12.071 1.00 85.38 90 VAL A C 1
ATOM 738 O O . VAL A 1 90 ? -6.833 -1.603 12.669 1.00 85.38 90 VAL A O 1
ATOM 741 N N . GLU A 1 91 ? -6.764 0.019 11.118 1.00 89.06 91 GLU A N 1
ATOM 742 C CA . GLU A 1 91 ? -8.209 0.059 10.868 1.00 89.06 91 GLU A CA 1
ATOM 743 C C . GLU A 1 91 ? -8.656 -0.739 9.640 1.00 89.06 91 GLU A C 1
ATOM 745 O O . GLU A 1 91 ? -9.820 -1.128 9.566 1.00 89.06 91 GLU A O 1
ATOM 750 N N . LEU A 1 92 ? -7.764 -1.015 8.683 1.00 89.38 92 LEU A N 1
ATOM 751 C CA . LEU A 1 92 ? -8.119 -1.852 7.538 1.00 89.38 92 LEU A CA 1
ATOM 752 C C . LEU A 1 92 ? -8.409 -3.295 7.973 1.00 89.38 92 LEU A C 1
ATOM 754 O O . LEU A 1 92 ? -7.767 -3.786 8.908 1.00 89.38 92 LEU A O 1
ATOM 758 N N . PRO A 1 93 ? -9.331 -3.997 7.291 1.00 86.81 93 PRO A N 1
ATOM 759 C CA . PRO A 1 93 ? -9.527 -5.425 7.507 1.00 86.81 93 PRO A CA 1
ATOM 760 C C . PRO A 1 93 ? -8.253 -6.195 7.132 1.00 86.81 93 PRO A C 1
ATOM 762 O O . PRO A 1 93 ? -7.540 -5.814 6.203 1.00 86.81 93 PRO A O 1
ATOM 765 N N . GLY A 1 94 ? -7.972 -7.280 7.845 1.00 73.00 94 GLY A N 1
ATOM 766 C CA . GLY A 1 94 ? -6.818 -8.149 7.611 1.00 73.00 94 GLY A CA 1
ATOM 767 C C . GLY A 1 94 ? -6.925 -9.429 8.436 1.00 73.00 94 GLY A C 1
ATOM 768 O O . GLY A 1 94 ? -7.925 -9.624 9.128 1.00 73.00 94 GLY A O 1
ATOM 769 N N . THR A 1 95 ? -5.899 -10.279 8.377 1.00 60.91 95 THR A N 1
ATOM 770 C CA . THR A 1 95 ? -5.860 -11.550 9.116 1.00 60.91 95 THR A CA 1
ATOM 771 C C . THR A 1 95 ? -6.108 -11.341 10.607 1.00 60.91 95 THR A C 1
ATOM 773 O O . THR A 1 95 ? -5.524 -10.439 11.214 1.00 60.91 95 THR A O 1
ATOM 776 N N . GLU A 1 96 ? -6.943 -12.192 11.212 1.00 58.94 96 GLU A N 1
ATOM 777 C CA . GLU A 1 96 ? -7.298 -12.110 12.640 1.00 58.94 96 GLU A CA 1
ATOM 778 C C . GLU A 1 96 ? -6.082 -12.262 13.575 1.00 58.94 96 GLU A C 1
ATOM 780 O O . GLU A 1 96 ? -6.115 -11.850 14.734 1.00 58.94 96 GLU A O 1
ATOM 785 N N . GLU A 1 97 ? -4.963 -12.769 13.060 1.00 56.69 97 GLU A N 1
ATOM 786 C CA . GLU A 1 97 ? -3.714 -12.898 13.793 1.00 56.69 97 GLU A CA 1
ATOM 787 C C . GLU A 1 97 ? -2.829 -11.664 13.574 1.00 56.69 97 GLU A C 1
ATOM 789 O O . GLU A 1 97 ? -2.264 -11.454 12.499 1.00 56.69 97 GLU A O 1
ATOM 794 N N . GLY A 1 98 ? -2.671 -10.847 14.619 1.00 55.09 98 GLY A N 1
ATOM 795 C CA . GLY A 1 98 ? -1.861 -9.617 14.650 1.00 55.09 98 GLY A CA 1
ATOM 796 C C . GLY A 1 98 ? -0.342 -9.801 14.480 1.00 55.09 98 GLY A C 1
ATOM 797 O O . GLY A 1 98 ? 0.439 -9.024 15.024 1.00 55.09 98 GLY A O 1
ATOM 798 N N . ILE A 1 99 ? 0.081 -10.836 13.753 1.00 60.97 99 ILE A N 1
ATOM 799 C CA . ILE A 1 99 ? 1.472 -11.175 13.434 1.00 60.97 99 ILE A CA 1
ATOM 800 C C . ILE A 1 99 ? 1.883 -10.592 12.069 1.00 60.97 99 ILE A C 1
ATOM 802 O O . ILE A 1 99 ? 3.064 -10.274 11.863 1.00 60.97 99 ILE A O 1
ATOM 806 N N . LEU A 1 100 ? 0.931 -10.451 11.140 1.00 67.62 100 LEU A N 1
ATOM 807 C CA . LEU A 1 100 ? 1.174 -9.994 9.770 1.00 67.62 100 LEU A CA 1
ATOM 808 C C . LEU A 1 100 ? 0.878 -8.494 9.593 1.00 67.62 100 LEU A C 1
ATOM 810 O O . LEU A 1 100 ? 0.007 -7.943 10.272 1.00 67.62 100 LEU A O 1
ATOM 814 N N . PRO A 1 101 ? 1.614 -7.799 8.701 1.00 76.31 101 PRO A N 1
ATOM 815 C CA . PRO A 1 101 ? 1.298 -6.418 8.361 1.00 76.31 101 PRO A CA 1
ATOM 816 C C . PRO A 1 101 ? -0.056 -6.341 7.651 1.00 76.31 101 PRO A C 1
ATOM 818 O O . PRO A 1 101 ? -0.382 -7.206 6.845 1.00 76.31 101 PRO A O 1
ATOM 821 N N . ARG A 1 102 ? -0.815 -5.272 7.907 1.00 86.12 102 ARG A N 1
ATOM 822 C CA . ARG A 1 102 ? -2.086 -5.001 7.221 1.00 86.12 102 ARG A CA 1
ATOM 823 C C . ARG A 1 102 ? -1.909 -4.153 5.971 1.00 86.12 102 ARG A C 1
ATOM 825 O O . ARG A 1 102 ? -2.684 -4.298 5.033 1.00 86.12 102 ARG A O 1
ATOM 832 N N . ILE A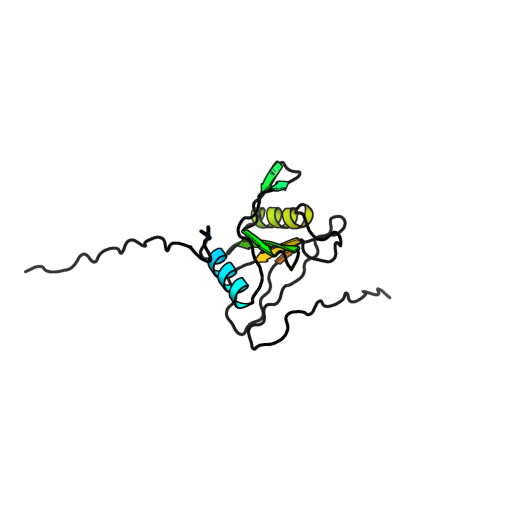 1 103 ? -0.896 -3.285 5.944 1.00 89.56 103 ILE A N 1
ATOM 833 C CA . ILE A 1 103 ? -0.588 -2.455 4.782 1.00 89.56 103 ILE A CA 1
ATOM 834 C C . ILE A 1 103 ? 0.915 -2.369 4.503 1.00 89.56 103 ILE A C 1
ATOM 836 O O . ILE A 1 103 ? 1.729 -2.209 5.415 1.00 89.56 103 ILE A O 1
ATOM 840 N N . LEU A 1 104 ? 1.279 -2.454 3.224 1.00 91.00 104 LEU A N 1
ATOM 841 C CA . LEU A 1 104 ? 2.616 -2.186 2.703 1.00 91.00 104 LEU A CA 1
ATOM 842 C C . LEU A 1 104 ? 2.664 -0.793 2.080 1.00 91.00 104 LEU A C 1
ATOM 844 O O . LEU A 1 104 ? 1.831 -0.455 1.246 1.00 91.00 104 LEU A O 1
ATOM 848 N N . LEU A 1 105 ? 3.677 -0.010 2.439 1.00 92.00 105 LEU A N 1
ATOM 849 C CA . LEU A 1 105 ? 3.987 1.262 1.803 1.00 92.00 105 LEU A CA 1
ATOM 850 C C . LEU A 1 105 ? 5.166 1.090 0.850 1.00 92.00 105 LEU A C 1
ATOM 852 O O . LEU A 1 105 ? 6.320 0.944 1.272 1.00 92.00 105 LEU A O 1
ATOM 856 N N . LEU A 1 106 ? 4.866 1.130 -0.442 1.00 91.69 106 LEU A N 1
ATOM 857 C CA . LEU A 1 106 ? 5.824 0.916 -1.510 1.00 91.69 106 LEU A CA 1
ATOM 858 C C . LEU A 1 106 ? 6.305 2.237 -2.107 1.00 91.69 106 LEU A C 1
ATOM 860 O O . LEU A 1 106 ? 5.530 3.136 -2.428 1.00 91.69 106 LEU A O 1
ATOM 864 N N . GLY A 1 107 ? 7.623 2.318 -2.271 1.00 89.12 107 GLY A N 1
ATOM 865 C CA . GLY A 1 107 ? 8.314 3.443 -2.890 1.00 89.12 107 GLY A CA 1
ATOM 866 C C . GLY A 1 107 ? 8.560 3.225 -4.385 1.00 89.12 107 GLY A C 1
ATOM 867 O O . GLY A 1 107 ? 7.857 2.441 -5.031 1.00 89.12 107 GLY A O 1
ATOM 868 N N . PRO A 1 108 ? 9.583 3.884 -4.959 1.00 89.25 108 PRO A N 1
ATOM 869 C CA . PRO A 1 108 ? 10.081 3.563 -6.291 1.00 89.25 108 PRO A CA 1
ATOM 870 C C . PRO A 1 108 ? 10.346 2.061 -6.457 1.00 89.25 108 PRO A C 1
ATOM 872 O O . PRO A 1 108 ? 10.942 1.440 -5.577 1.00 89.25 108 PRO A O 1
ATOM 875 N N . VAL A 1 109 ? 9.935 1.487 -7.595 1.00 86.69 109 VAL A N 1
ATOM 876 C CA . VAL A 1 109 ? 10.249 0.085 -7.910 1.00 86.69 109 VAL A CA 1
ATOM 877 C C . VAL A 1 109 ? 11.771 -0.074 -7.967 1.00 86.69 109 VAL A C 1
ATOM 879 O O . VAL A 1 109 ? 12.418 0.652 -8.739 1.00 86.69 109 VAL A O 1
ATOM 882 N N . PRO A 1 110 ? 12.338 -0.994 -7.174 1.00 81.75 110 PRO A N 1
ATOM 883 C CA . PRO A 1 110 ? 13.776 -1.113 -7.032 1.00 81.75 110 PRO A CA 1
ATOM 884 C C . PRO A 1 110 ? 14.471 -1.548 -8.328 1.00 81.75 110 PRO A C 1
ATOM 886 O O . PRO A 1 110 ? 13.926 -2.370 -9.071 1.00 81.75 110 PRO A O 1
ATOM 889 N N . PRO A 1 111 ? 15.692 -1.053 -8.608 1.00 77.88 111 PRO A N 1
ATOM 890 C CA . PRO A 1 111 ? 16.526 -1.636 -9.646 1.00 77.88 111 PRO A CA 1
ATOM 891 C C . PRO A 1 111 ? 16.928 -3.075 -9.275 1.00 77.88 111 PRO A C 1
ATOM 893 O O . PRO A 1 111 ? 17.073 -3.400 -8.088 1.00 77.88 111 PRO A O 1
ATOM 896 N N . PRO A 1 112 ? 17.150 -3.936 -10.281 1.00 74.81 112 PRO A N 1
ATOM 897 C CA . PRO A 1 112 ? 17.618 -5.292 -10.052 1.00 74.81 112 PRO A CA 1
ATOM 898 C C . PRO A 1 112 ? 19.005 -5.317 -9.384 1.00 74.81 112 PRO A C 1
ATOM 900 O O . PRO A 1 112 ? 19.803 -4.399 -9.561 1.00 74.81 112 PRO A O 1
ATOM 903 N N . GLY A 1 113 ? 19.312 -6.380 -8.633 1.00 68.44 113 GLY A N 1
ATOM 904 C CA . GLY A 1 113 ? 20.642 -6.617 -8.048 1.00 68.44 113 GLY A CA 1
ATOM 905 C C . GLY A 1 113 ? 20.881 -6.038 -6.651 1.00 68.44 113 GLY A C 1
ATOM 906 O O . GLY A 1 113 ? 21.957 -6.250 -6.101 1.00 68.44 113 GLY A O 1
ATOM 907 N N . GLY A 1 114 ? 19.906 -5.336 -6.062 1.00 66.69 114 GLY A N 1
ATOM 908 C CA . GLY A 1 114 ? 20.010 -4.752 -4.718 1.00 66.69 114 GLY A CA 1
ATOM 909 C C . GLY A 1 114 ? 18.987 -5.308 -3.729 1.00 66.69 114 GLY A C 1
ATOM 910 O O . GLY A 1 114 ? 17.991 -5.909 -4.130 1.00 66.69 114 GLY A O 1
ATOM 911 N N . ALA A 1 115 ? 19.239 -5.084 -2.438 1.00 65.19 115 ALA A N 1
ATOM 912 C CA . ALA A 1 115 ? 18.244 -5.222 -1.380 1.00 65.19 115 ALA A CA 1
ATOM 913 C C . ALA A 1 115 ? 17.573 -3.864 -1.147 1.00 65.19 115 ALA A C 1
ATOM 915 O O . ALA A 1 115 ? 18.250 -2.838 -1.098 1.00 65.19 115 ALA A O 1
ATOM 916 N N . HIS A 1 116 ? 16.252 -3.867 -0.990 1.00 70.25 116 HIS A N 1
ATOM 917 C CA . HIS A 1 116 ? 15.453 -2.655 -0.805 1.00 70.25 116 HIS A CA 1
ATOM 918 C C . HIS A 1 116 ? 14.470 -2.860 0.329 1.00 70.25 116 HIS A C 1
ATOM 920 O O . HIS A 1 116 ? 13.997 -3.977 0.523 1.00 70.25 116 HIS A O 1
ATOM 926 N N . VAL A 1 117 ? 14.196 -1.790 1.071 1.00 69.50 117 VAL A N 1
ATOM 927 C CA . VAL A 1 117 ? 13.310 -1.810 2.234 1.00 69.50 117 VAL A CA 1
ATOM 928 C C . VAL A 1 117 ? 12.058 -1.008 1.918 1.00 69.50 117 VAL A C 1
ATOM 930 O O . VAL A 1 117 ? 12.133 0.135 1.466 1.00 69.50 117 VAL A O 1
ATOM 933 N N . HIS A 1 118 ? 10.911 -1.608 2.206 1.00 82.00 118 HIS A N 1
ATOM 934 C CA . HIS A 1 118 ? 9.613 -0.947 2.181 1.00 82.00 118 HIS A CA 1
ATOM 935 C C . HIS A 1 118 ? 8.994 -0.927 3.576 1.00 82.00 118 HIS A C 1
ATOM 937 O O . HIS A 1 118 ? 9.302 -1.784 4.411 1.00 82.00 118 HIS A O 1
ATOM 943 N N . GLY A 1 119 ? 8.136 0.064 3.823 1.00 83.00 119 GLY A N 1
ATOM 944 C CA . GLY A 1 119 ? 7.401 0.163 5.079 1.00 83.00 119 GLY A CA 1
ATOM 945 C C . GLY A 1 119 ? 6.304 -0.893 5.129 1.00 83.00 119 GLY A C 1
ATOM 946 O O . GLY A 1 119 ? 5.609 -1.106 4.139 1.00 83.00 119 GLY A O 1
ATOM 947 N N . ALA A 1 120 ? 6.128 -1.534 6.276 1.00 84.31 120 ALA A N 1
ATOM 948 C CA . ALA A 1 120 ? 4.985 -2.393 6.540 1.00 84.31 120 ALA A CA 1
ATOM 949 C C . ALA A 1 120 ? 4.384 -1.992 7.880 1.00 84.31 120 ALA A C 1
ATOM 951 O O . ALA A 1 120 ? 5.120 -1.812 8.852 1.00 84.31 120 ALA A O 1
ATOM 952 N N . PHE A 1 121 ? 3.064 -1.845 7.907 1.00 82.81 121 PHE A N 1
ATOM 953 C CA . PHE A 1 121 ? 2.318 -1.380 9.064 1.00 82.81 121 PHE A CA 1
ATOM 954 C C . PHE A 1 121 ? 1.215 -2.386 9.377 1.00 82.81 121 PHE A C 1
ATOM 956 O O . PHE A 1 121 ? 0.443 -2.795 8.510 1.00 82.81 121 PHE A O 1
ATOM 963 N N . GLY A 1 122 ? 1.151 -2.801 10.631 1.00 77.81 122 GLY A N 1
ATOM 964 C CA . GLY A 1 122 ? 0.149 -3.711 11.173 1.00 77.81 122 GLY A CA 1
ATOM 965 C C . GLY A 1 122 ? 0.274 -3.737 12.687 1.00 77.81 122 GLY A C 1
ATOM 966 O O . GLY A 1 122 ? 1.268 -3.243 13.223 1.00 77.81 122 GLY A O 1
ATOM 967 N N . GLY A 1 123 ? -0.709 -4.291 13.388 1.00 64.25 123 GLY A N 1
ATOM 968 C CA . GLY A 1 123 ? -0.629 -4.346 14.840 1.00 64.25 123 GLY A CA 1
ATOM 969 C C . GLY A 1 123 ? -1.630 -5.267 15.513 1.00 64.25 123 GLY A C 1
ATOM 970 O O . GLY A 1 123 ? -2.747 -5.467 15.040 1.00 64.25 123 GLY A O 1
ATOM 971 N N . PHE A 1 124 ? -1.206 -5.763 16.673 1.00 52.06 124 PHE A N 1
ATOM 972 C CA . PHE A 1 124 ? -2.046 -6.301 17.735 1.00 52.06 124 PHE A CA 1
ATOM 973 C C . PHE A 1 124 ? -2.157 -5.226 18.828 1.00 52.06 124 PHE A C 1
ATOM 975 O O . PHE A 1 124 ? -1.152 -4.615 19.194 1.00 52.06 124 PHE A O 1
ATOM 982 N N . ALA A 1 125 ? -3.368 -4.965 19.327 1.00 48.69 125 ALA A N 1
ATOM 983 C CA . ALA A 1 125 ? -3.611 -4.090 20.483 1.00 48.69 125 ALA A CA 1
ATOM 984 C C . ALA A 1 125 ? -2.999 -2.664 20.416 1.00 48.69 125 ALA A C 1
ATOM 986 O O . ALA A 1 125 ? -2.672 -2.082 21.445 1.00 48.69 125 ALA A O 1
ATOM 987 N N . GLY A 1 126 ? -2.857 -2.076 19.221 1.00 42.75 126 GLY A N 1
ATOM 988 C CA . GLY A 1 126 ? -2.394 -0.688 19.057 1.00 42.75 126 GLY A CA 1
ATOM 989 C C . GLY A 1 126 ? -0.878 -0.497 18.912 1.00 42.75 126 GLY A C 1
ATOM 990 O O . GLY A 1 126 ? -0.425 0.644 18.839 1.00 42.75 126 GLY A O 1
ATOM 991 N N . HIS A 1 127 ? -0.089 -1.572 18.811 1.00 43.81 127 HIS A N 1
ATOM 992 C CA . HIS A 1 127 ? 1.344 -1.478 18.508 1.00 43.81 127 HIS A CA 1
ATOM 993 C C . HIS A 1 127 ? 1.609 -1.604 17.004 1.00 43.81 127 HIS A C 1
ATOM 995 O O . HIS A 1 127 ? 1.295 -2.629 16.407 1.00 43.81 127 HIS A O 1
ATOM 1001 N N . ALA A 1 128 ? 2.228 -0.585 16.399 1.00 44.28 128 ALA A N 1
ATOM 1002 C CA . ALA A 1 128 ? 2.724 -0.653 15.027 1.00 44.28 128 ALA A CA 1
ATOM 1003 C C . ALA A 1 128 ? 3.959 -1.568 14.963 1.00 44.28 128 ALA A C 1
ATOM 1005 O O . ALA A 1 128 ? 5.038 -1.209 15.437 1.00 44.28 128 ALA A O 1
ATOM 1006 N N . LEU A 1 129 ? 3.810 -2.755 14.379 1.00 45.62 129 LEU A N 1
ATOM 1007 C CA . LEU A 1 129 ? 4.934 -3.610 14.020 1.00 45.62 129 LEU A CA 1
ATOM 1008 C C . LEU A 1 129 ? 5.530 -3.111 12.702 1.00 45.62 129 LEU A C 1
ATOM 1010 O O . LEU A 1 129 ? 4.903 -3.210 11.650 1.00 45.62 129 LEU A O 1
ATOM 1014 N N . TRP A 1 130 ? 6.760 -2.604 12.767 1.00 38.88 130 TRP A N 1
ATOM 1015 C CA . TRP A 1 130 ? 7.572 -2.293 11.594 1.00 38.88 130 TRP A CA 1
ATOM 1016 C C . TRP A 1 130 ? 8.270 -3.573 11.141 1.00 38.88 130 TRP A C 1
ATOM 1018 O O . TRP A 1 130 ? 9.142 -4.089 11.841 1.00 38.88 130 TRP A O 1
ATOM 1028 N N . ARG A 1 131 ? 7.910 -4.104 9.973 1.00 45.84 131 ARG A N 1
ATOM 1029 C CA . ARG A 1 131 ? 8.656 -5.208 9.348 1.00 45.84 131 ARG A CA 1
ATOM 1030 C C . ARG A 1 131 ? 9.149 -4.796 7.965 1.00 45.84 131 ARG A C 1
ATOM 1032 O O . ARG A 1 131 ? 8.402 -4.253 7.165 1.00 45.84 131 ARG A O 1
ATOM 1039 N N . MET A 1 132 ? 10.431 -5.044 7.701 1.00 40.81 132 MET A N 1
ATOM 1040 C CA . MET A 1 132 ? 11.071 -4.757 6.416 1.00 40.81 132 MET A CA 1
ATOM 1041 C C . MET A 1 132 ? 10.724 -5.860 5.411 1.00 40.81 132 MET A C 1
ATOM 1043 O O . MET A 1 132 ? 11.018 -7.029 5.662 1.00 40.81 132 MET A O 1
ATOM 1047 N N . ALA A 1 133 ? 10.143 -5.507 4.264 1.00 48.38 133 ALA A N 1
ATOM 1048 C CA . ALA A 1 133 ? 10.086 -6.409 3.115 1.00 48.38 133 ALA A CA 1
ATOM 1049 C C . ALA A 1 133 ? 11.357 -6.227 2.272 1.00 48.38 133 ALA A C 1
ATOM 1051 O O . ALA A 1 133 ? 11.618 -5.116 1.817 1.00 48.38 133 ALA A O 1
ATOM 1052 N N . PHE A 1 134 ? 12.129 -7.302 2.070 1.00 40.72 134 PHE A N 1
ATOM 1053 C CA . PHE A 1 134 ? 13.267 -7.324 1.149 1.00 40.72 134 PHE A CA 1
ATOM 1054 C C . PHE A 1 134 ? 12.845 -7.915 -0.196 1.00 40.72 134 PHE A C 1
ATOM 1056 O O . PHE A 1 134 ? 12.403 -9.061 -0.258 1.00 40.72 134 PHE A O 1
ATOM 1063 N N . PHE A 1 135 ? 13.066 -7.174 -1.280 1.00 48.12 135 PHE A N 1
ATOM 1064 C CA . PHE A 1 135 ? 13.114 -7.745 -2.625 1.00 48.12 135 PHE A CA 1
ATOM 1065 C C . PHE A 1 135 ? 14.575 -7.795 -3.058 1.00 48.12 135 PHE A C 1
ATOM 1067 O O . PHE A 1 135 ? 15.170 -6.756 -3.334 1.00 48.12 135 PHE A O 1
ATOM 1074 N N . THR A 1 136 ? 15.175 -8.986 -3.089 1.00 38.03 136 THR A N 1
ATOM 1075 C CA . THR A 1 136 ? 16.486 -9.186 -3.711 1.00 38.03 136 THR A CA 1
ATOM 1076 C C . THR A 1 136 ? 16.274 -9.711 -5.123 1.00 38.03 136 THR A C 1
ATOM 1078 O O . THR A 1 136 ? 15.799 -10.821 -5.354 1.00 38.03 136 THR A O 1
ATOM 1081 N N . SER A 1 137 ? 16.611 -8.892 -6.113 1.00 36.09 137 SER A N 1
ATOM 1082 C CA . SER A 1 137 ? 16.638 -9.338 -7.503 1.00 36.09 137 SER A CA 1
ATOM 1083 C C . SER A 1 137 ? 18.008 -9.937 -7.813 1.00 36.09 137 SER A C 1
ATOM 1085 O O . SER A 1 137 ? 18.887 -9.231 -8.296 1.00 36.09 137 SER A O 1
ATOM 1087 N N . ALA A 1 138 ? 18.171 -11.240 -7.612 1.00 33.38 138 ALA A N 1
ATOM 1088 C CA . ALA A 1 138 ? 19.089 -12.046 -8.411 1.00 33.38 138 ALA A CA 1
ATOM 1089 C C . ALA A 1 138 ? 18.674 -13.521 -8.334 1.00 33.38 138 ALA A C 1
ATOM 1091 O O . ALA A 1 138 ? 18.809 -14.159 -7.300 1.00 33.38 138 ALA A O 1
ATOM 1092 N N . ALA A 1 139 ? 18.221 -14.049 -9.472 1.00 31.42 139 ALA A N 1
ATOM 1093 C CA . ALA A 1 139 ? 17.987 -15.463 -9.748 1.00 31.42 139 ALA A CA 1
ATOM 1094 C C . ALA A 1 139 ? 16.801 -16.154 -9.040 1.00 31.42 139 ALA A C 1
ATOM 1096 O O . ALA A 1 139 ? 16.620 -16.156 -7.829 1.00 31.42 139 ALA A O 1
ATOM 1097 N N . ARG A 1 140 ? 16.019 -16.840 -9.879 1.00 40.38 140 ARG A N 1
ATOM 1098 C CA . ARG A 1 140 ? 15.053 -17.899 -9.567 1.00 40.38 140 ARG A CA 1
ATOM 1099 C C . ARG A 1 140 ? 15.424 -18.695 -8.300 1.00 40.38 140 ARG A C 1
ATOM 1101 O O . ARG A 1 140 ? 16.247 -19.607 -8.398 1.00 40.38 140 ARG A O 1
ATOM 1108 N N . ARG A 1 141 ? 14.765 -18.424 -7.166 1.00 33.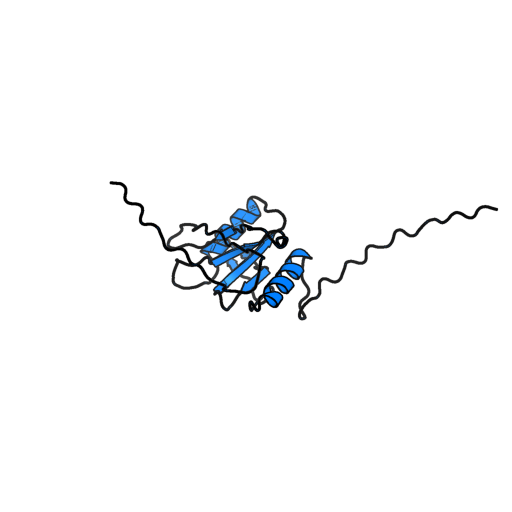94 141 ARG A N 1
ATOM 1109 C CA . ARG A 1 141 ? 14.230 -19.412 -6.200 1.00 33.94 141 ARG A CA 1
ATOM 1110 C C . ARG A 1 141 ? 13.767 -18.745 -4.896 1.00 33.94 141 ARG A C 1
ATOM 1112 O O . ARG A 1 141 ? 14.494 -17.962 -4.310 1.00 33.94 141 ARG A O 1
ATOM 1119 N N . LYS A 1 142 ? 12.589 -19.193 -4.442 1.00 32.84 142 LYS A N 1
ATOM 1120 C CA . LYS A 1 142 ? 11.974 -19.036 -3.112 1.00 32.84 142 LYS A CA 1
ATOM 1121 C C . LYS A 1 142 ? 11.684 -17.605 -2.640 1.00 32.84 142 LYS A C 1
ATOM 1123 O O . LYS A 1 142 ? 12.470 -16.964 -1.957 1.00 32.84 142 LYS A O 1
ATOM 1128 N N . LEU A 1 143 ? 10.438 -17.207 -2.898 1.00 38.78 143 LEU A N 1
ATOM 1129 C CA . LEU A 1 143 ? 9.628 -16.488 -1.919 1.00 38.78 143 LEU A CA 1
ATOM 1130 C C . LEU A 1 143 ? 9.713 -17.210 -0.554 1.00 38.78 143 LEU A C 1
ATOM 1132 O O . LEU A 1 143 ? 9.697 -18.441 -0.523 1.00 38.78 143 LEU A O 1
ATOM 1136 N N . MET A 1 144 ? 9.730 -16.426 0.527 1.00 38.81 144 MET A N 1
ATOM 1137 C CA . MET A 1 144 ? 9.655 -16.794 1.953 1.00 38.81 144 MET A CA 1
ATOM 1138 C C . MET A 1 144 ? 10.977 -16.962 2.719 1.00 38.81 144 MET A C 1
ATOM 1140 O O . MET A 1 144 ? 11.675 -17.969 2.633 1.00 38.81 144 MET A O 1
ATOM 1144 N N . SER A 1 145 ? 11.201 -15.994 3.609 1.00 31.73 145 SER A N 1
ATOM 1145 C CA . SER A 1 145 ? 11.746 -16.198 4.950 1.00 31.73 145 SER A CA 1
ATOM 1146 C C . SER A 1 145 ? 10.986 -15.260 5.895 1.00 31.73 145 SER A C 1
ATOM 1148 O O . SER A 1 145 ? 11.142 -14.042 5.821 1.00 31.73 145 SER A O 1
ATOM 1150 N N . PHE A 1 146 ? 10.123 -15.821 6.746 1.00 40.44 146 PHE A N 1
ATOM 1151 C CA . PHE A 1 146 ? 9.591 -15.134 7.922 1.00 40.44 146 PHE A CA 1
ATOM 1152 C C . PHE A 1 146 ? 10.547 -15.440 9.077 1.00 40.44 146 PHE A C 1
ATOM 1154 O O . PHE A 1 146 ? 10.508 -16.520 9.661 1.00 40.44 146 PHE A O 1
ATOM 1161 N N . GLY A 1 147 ? 11.458 -14.506 9.354 1.00 31.20 147 GLY A N 1
ATOM 1162 C CA . GLY A 1 147 ? 12.369 -14.590 10.493 1.00 31.20 147 GLY A CA 1
ATOM 1163 C C . GLY A 1 147 ? 11.596 -14.478 11.805 1.00 31.20 147 GLY A C 1
ATOM 1164 O O . GLY A 1 147 ? 10.899 -13.482 12.039 1.00 31.20 147 GLY A O 1
ATOM 1165 N N . GLY A 1 148 ? 11.707 -15.530 12.617 1.00 29.58 148 GLY A N 1
ATOM 1166 C CA . GLY A 1 148 ? 11.133 -15.642 13.951 1.00 29.58 148 GLY A CA 1
ATOM 1167 C C . GLY A 1 148 ? 11.632 -14.552 14.894 1.00 29.58 148 GLY A C 1
ATOM 1168 O O . GLY A 1 148 ? 12.719 -13.999 14.722 1.00 29.58 148 GLY A O 1
ATOM 1169 N N . GLY A 1 149 ? 10.799 -14.231 15.882 1.00 31.23 149 GLY A N 1
ATOM 1170 C CA . GLY A 1 149 ? 11.209 -13.380 16.988 1.00 31.23 149 GLY A CA 1
ATOM 1171 C C . GLY A 1 149 ? 12.415 -13.998 17.686 1.00 31.23 149 GLY A C 1
ATOM 1172 O O . GLY A 1 149 ? 12.405 -15.177 18.031 1.00 31.23 149 GLY A O 1
ATOM 1173 N N . ILE A 1 150 ? 13.456 -13.196 17.872 1.00 37.78 150 ILE A N 1
ATOM 1174 C CA . ILE A 1 150 ? 14.475 -13.480 18.874 1.00 37.78 150 ILE A CA 1
ATOM 1175 C C . ILE A 1 150 ? 13.808 -13.149 20.217 1.00 37.78 150 ILE A C 1
ATOM 1177 O O . ILE A 1 150 ? 13.342 -12.016 20.370 1.00 37.78 150 ILE A O 1
ATOM 1181 N N . PRO A 1 151 ? 13.704 -14.085 21.175 1.00 33.62 151 PRO A N 1
ATOM 1182 C CA . PRO A 1 151 ? 13.339 -13.727 22.537 1.00 33.62 151 PRO A CA 1
ATOM 1183 C C . PRO A 1 151 ? 14.429 -12.803 23.086 1.00 33.62 151 PRO A C 1
ATOM 1185 O O . PRO A 1 151 ? 15.601 -13.175 23.112 1.00 33.62 151 PRO A O 1
ATOM 1188 N N . TRP A 1 152 ? 14.060 -11.587 23.475 1.00 32.19 152 TRP A N 1
ATOM 1189 C CA . TRP A 1 152 ? 14.931 -10.735 24.275 1.00 32.19 152 TRP A CA 1
ATOM 1190 C C . TRP A 1 152 ? 14.815 -11.197 25.729 1.00 32.19 152 TRP A C 1
ATOM 1192 O O . TRP A 1 152 ? 13.754 -11.051 26.335 1.00 32.19 152 TRP A O 1
ATOM 1202 N N . ASP A 1 153 ? 15.880 -11.808 26.243 1.00 35.41 153 ASP A N 1
ATOM 1203 C CA . ASP A 1 153 ? 16.059 -12.120 27.661 1.00 35.41 153 ASP A CA 1
ATOM 1204 C C . ASP A 1 153 ? 16.856 -10.974 28.315 1.00 35.41 153 ASP A C 1
ATOM 1206 O O . ASP A 1 153 ? 17.960 -10.681 27.845 1.00 35.41 153 ASP A O 1
ATOM 1210 N N . PRO A 1 154 ? 16.310 -10.275 29.328 1.00 42.56 154 PRO A N 1
ATOM 1211 C CA . PRO A 1 154 ? 17.014 -9.206 30.028 1.00 42.56 154 PRO A CA 1
ATOM 1212 C C . PRO A 1 154 ? 17.907 -9.659 31.189 1.00 42.56 154 PRO A C 1
ATOM 1214 O O . PRO A 1 154 ? 18.295 -8.798 31.982 1.00 42.56 154 PRO A O 1
ATOM 1217 N N . SER A 1 155 ? 18.203 -10.953 31.345 1.00 48.16 155 SER A N 1
ATOM 1218 C CA . SER A 1 155 ? 19.137 -11.414 32.384 1.00 48.16 155 SER A CA 1
ATOM 1219 C C . SER A 1 155 ? 20.604 -11.218 32.009 1.00 48.16 155 SER A C 1
ATOM 1221 O O . SER A 1 155 ? 20.998 -11.726 30.933 1.00 48.16 155 SER A O 1
#